Protein AF-A0AAW8VRT5-F1 (afdb_monomer)

Radius of gyration: 22.75 Å; Cα contacts (8 Å, |Δi|>4): 287; chains: 1; bounding box: 47×82×62 Å

Sequence (174 aa):
MFASVMAMLAFTACSNDDEPQEPSGEKMVENIDKIIADQAEAGNLYLKKDDATRLILVADSKEAAHELCEKFILNQWDGKQRTVKLPDNCGTISLTPGTDESVFYTISFNALKNFREPVMTVVIVPEEYLSGDNLAIDQYFPARWTEECPQCGHKWKTFASGPYKCSKCGCEFE

Mean predicted aligned error: 9.52 Å

Secondary structure (DSSP, 8-state):
--------------------PPPPHHHHHHHHHHHHHHHHHTT-EEEETTEEEEEEEE-SSHHHHHHHHHHHHTS---SS-EEEEPGGG--EEEEEE-SSTT-SEEEEEES-TT-SSSEEEEEEE-THHHHSTTS-GGGEEE----EE-TTT--EE--SS-S-EE-TTT--EE-

Nearest PDB structures (foldseek):
  2g59-assembly1_B  TM=3.001E-01  e=1.392E+00  Homo sapiens
  2rk9-assembly1_B  TM=3.058E-01  e=2.793E+00  Vibrio splendidus 12B01
  6b12-assembly2_B  TM=3.692E-01  e=4.637E+00  Pseudomonas protegens Pf-5
  2gjt-assembly3_B  TM=3.039E-01  e=2.310E+00  Homo sapiens
  2gjt-assembly3_A  TM=2.996E-01  e=2.168E+00  Homo sapiens

Foldseek 3Di:
DDDDDDDDPPPPPPPPPPPPDDDALVVLLVQLFVLQQVQLVVLQWKAFQVPNQEIEGADADLVRVLVSVCSSQVHHDPQDWDKDQGHPNQFIKTWHADPDQFFGIKIWTACGPQAPDRIHIYTYGHPCNCVDPNDPVVGMDRDFAWDAQPPPRDIDGTNGHDQDQDPPPRDGHD

Organism: NCBI:txid246787

Solvent-accessible surface area (backbone atoms only — not comparable to full-atom values): 10092 Å² total; per-residue (Å²): 140,80,89,82,86,79,80,83,81,75,80,76,75,79,78,76,81,75,65,84,74,78,74,52,18,65,59,45,49,53,49,39,27,48,52,54,31,53,35,22,72,73,64,34,21,28,30,34,77,93,36,89,43,42,34,42,32,52,28,96,39,63,65,58,45,47,54,49,54,21,62,56,68,75,43,90,71,91,69,59,73,45,75,47,75,40,43,91,78,30,24,34,41,35,42,35,56,43,93,52,97,64,34,51,34,36,39,35,40,37,48,36,61,42,40,84,57,58,53,35,34,42,38,30,22,44,66,64,42,65,75,38,93,83,37,63,64,92,40,53,42,77,36,83,54,71,46,60,39,90,88,76,67,52,67,51,64,42,71,58,51,41,80,41,66,37,91,86,78,63,53,70,48,113

Structure (mmCIF, N/CA/C/O backbone):
data_AF-A0AAW8VRT5-F1
#
_entry.id   AF-A0AAW8VRT5-F1
#
loop_
_atom_site.gro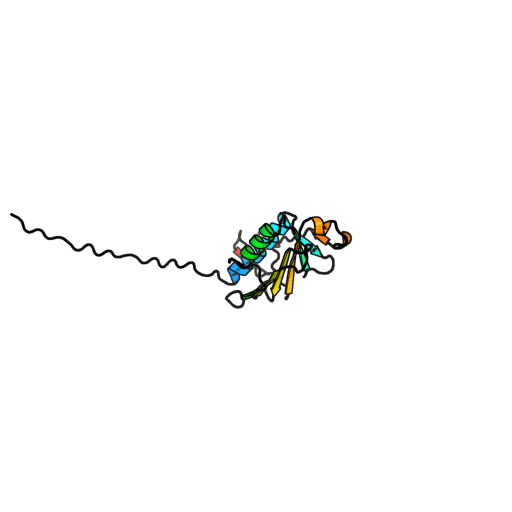up_PDB
_atom_site.id
_atom_site.type_symbol
_atom_site.label_atom_id
_atom_site.label_alt_id
_atom_site.label_comp_id
_atom_site.label_asym_id
_atom_site.label_entity_id
_atom_site.label_seq_id
_atom_site.pdbx_PDB_ins_code
_atom_site.Cartn_x
_atom_site.Cartn_y
_atom_site.Cartn_z
_atom_site.occupancy
_atom_site.B_iso_or_equiv
_atom_site.auth_seq_id
_atom_site.auth_comp_id
_atom_site.auth_asym_id
_atom_site.auth_atom_id
_atom_site.pdbx_PDB_model_num
ATOM 1 N N . MET A 1 1 ? -1.604 66.711 40.349 1.00 39.62 1 MET A N 1
ATOM 2 C CA . MET A 1 1 ? -1.235 66.266 38.988 1.00 39.62 1 MET A CA 1
ATOM 3 C C . MET A 1 1 ? 0.027 65.422 39.136 1.00 39.62 1 MET A C 1
ATOM 5 O O . MET A 1 1 ? 0.990 65.974 39.633 1.00 39.62 1 MET A O 1
ATOM 9 N N . PHE A 1 2 ? 0.130 64.121 38.881 1.00 42.97 2 PHE A N 1
ATOM 10 C CA . PHE A 1 2 ? -0.774 63.062 38.426 1.00 42.97 2 PHE A CA 1
ATOM 11 C C . PHE A 1 2 ? -0.263 61.748 39.051 1.00 42.97 2 PHE A C 1
ATOM 13 O O . PHE A 1 2 ? 0.943 61.515 39.065 1.00 42.97 2 PHE A O 1
ATOM 20 N N . ALA A 1 3 ? -1.163 60.906 39.561 1.00 41.47 3 ALA A N 1
ATOM 21 C CA . ALA A 1 3 ? -0.871 59.506 39.848 1.00 41.47 3 ALA A CA 1
ATOM 22 C C . ALA A 1 3 ? -1.117 58.713 38.558 1.00 41.47 3 ALA A C 1
ATOM 24 O O . ALA A 1 3 ? -2.235 58.73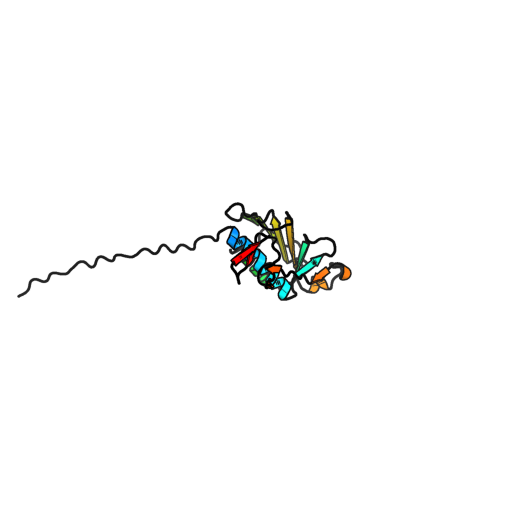8 38.048 1.00 41.47 3 ALA A O 1
ATOM 25 N N . SER A 1 4 ? -0.096 58.039 38.029 1.00 47.31 4 SER A N 1
ATOM 26 C CA . SER A 1 4 ? -0.261 57.109 36.907 1.00 47.31 4 SER A CA 1
ATOM 27 C C . SER A 1 4 ? -0.129 55.681 37.409 1.00 47.31 4 SER A C 1
ATOM 29 O O . SER A 1 4 ? 0.961 55.196 37.697 1.00 47.31 4 SER A O 1
ATO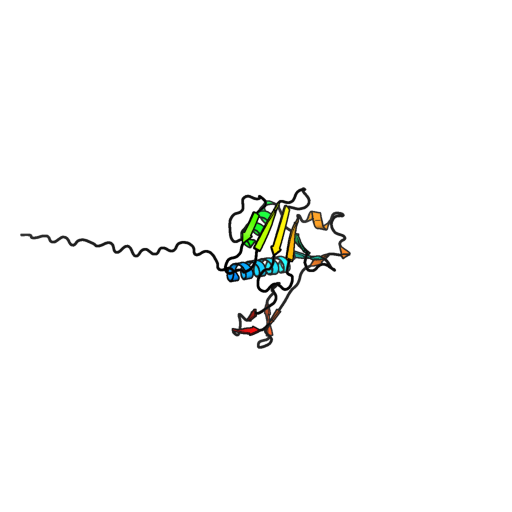M 31 N N . VAL A 1 5 ? -1.281 55.025 37.509 1.00 50.16 5 VAL A N 1
ATOM 32 C CA . VAL A 1 5 ? -1.421 53.573 37.573 1.00 50.16 5 VAL A CA 1
ATOM 33 C C . VAL A 1 5 ? -1.136 53.045 36.167 1.00 50.16 5 VAL A C 1
ATOM 35 O O . VAL A 1 5 ? -1.863 53.386 35.237 1.00 50.16 5 VAL A O 1
ATOM 38 N N . MET A 1 6 ? -0.098 52.228 35.990 1.00 52.78 6 MET A N 1
ATOM 39 C CA . MET A 1 6 ? 0.024 51.385 34.799 1.00 52.78 6 MET A CA 1
ATOM 40 C C . MET A 1 6 ? -0.255 49.939 35.186 1.00 52.78 6 MET A C 1
ATOM 42 O O . MET A 1 6 ? 0.453 49.333 35.987 1.00 52.78 6 MET A O 1
ATOM 46 N N . ALA A 1 7 ? -1.356 49.439 34.632 1.00 46.03 7 ALA A N 1
ATOM 47 C CA . ALA A 1 7 ? -1.824 48.074 34.741 1.00 46.03 7 ALA A CA 1
ATOM 48 C C . ALA A 1 7 ? -0.821 47.110 34.090 1.00 46.03 7 ALA A C 1
ATOM 50 O O . ALA A 1 7 ? -0.366 47.336 32.969 1.00 46.03 7 ALA A O 1
ATOM 51 N N . MET A 1 8 ? -0.501 46.021 34.788 1.00 44.62 8 MET A N 1
ATOM 52 C CA . MET A 1 8 ? 0.217 44.891 34.207 1.00 44.62 8 MET A CA 1
ATOM 53 C C . MET A 1 8 ? -0.721 44.186 33.223 1.00 44.62 8 MET A C 1
ATOM 55 O O . MET A 1 8 ? -1.747 43.637 33.625 1.00 44.62 8 MET A O 1
ATOM 59 N N . LEU A 1 9 ? -0.381 44.202 31.935 1.00 49.66 9 LEU A N 1
ATOM 60 C CA . LEU A 1 9 ? -0.991 43.306 30.958 1.00 49.66 9 LEU A CA 1
ATOM 61 C C . LEU A 1 9 ? -0.456 41.899 31.234 1.00 49.66 9 LEU A C 1
ATOM 63 O O . LEU A 1 9 ? 0.674 41.568 30.882 1.00 49.66 9 LEU A O 1
ATOM 67 N N . ALA A 1 10 ? -1.265 41.081 31.904 1.00 45.28 10 ALA A N 1
ATOM 68 C CA . ALA A 1 10 ? -1.064 39.645 31.922 1.00 45.28 10 ALA A CA 1
ATOM 69 C C . ALA A 1 10 ? -1.333 39.127 30.505 1.00 45.28 10 ALA A C 1
ATOM 71 O O . ALA A 1 10 ? -2.484 39.025 30.078 1.00 45.28 10 ALA A O 1
ATOM 72 N N . PHE A 1 11 ? -0.267 38.821 29.767 1.00 42.16 11 PHE A N 1
ATOM 73 C CA . PHE A 1 11 ? -0.361 37.953 28.603 1.00 42.16 11 PHE A CA 1
ATOM 74 C C . PHE A 1 11 ? -0.794 36.576 29.108 1.00 42.16 11 PHE A C 1
ATOM 76 O O . PHE A 1 11 ? 0.025 35.760 29.521 1.00 42.16 11 PHE A O 1
ATOM 83 N N . THR A 1 12 ? -2.099 36.322 29.113 1.00 47.62 12 THR A N 1
ATOM 84 C CA . THR A 1 12 ? -2.608 34.955 29.066 1.00 47.62 12 THR A CA 1
ATOM 85 C C . THR A 1 12 ? -2.342 34.464 27.651 1.00 47.62 12 THR A C 1
ATOM 87 O O . THR A 1 12 ? -3.159 34.597 26.746 1.00 47.62 12 THR A O 1
ATOM 90 N N . ALA A 1 13 ? -1.118 33.985 27.431 1.00 41.62 13 ALA A N 1
ATOM 91 C CA . ALA A 1 13 ? -0.823 33.160 26.279 1.00 41.62 13 ALA A CA 1
ATOM 92 C C . ALA A 1 13 ? -1.674 31.895 26.435 1.00 41.62 13 ALA A C 1
ATOM 94 O O . ALA A 1 13 ? -1.360 31.018 27.238 1.00 41.62 13 ALA A O 1
ATOM 95 N N . CYS A 1 14 ? -2.803 31.844 25.730 1.00 44.84 14 CYS A N 1
ATOM 96 C CA . CYS A 1 14 ? -3.510 30.599 25.488 1.00 44.84 14 CYS A CA 1
ATOM 97 C C . CYS A 1 14 ? -2.561 29.726 24.668 1.00 44.84 14 CYS A C 1
ATOM 99 O O . CYS A 1 14 ? -2.399 29.927 23.466 1.00 44.84 14 CYS A O 1
ATOM 101 N N . SER A 1 15 ? -1.863 28.832 25.363 1.00 36.78 15 SER A N 1
ATOM 102 C CA . SER A 1 15 ? -1.070 27.765 24.773 1.00 36.78 15 SER A CA 1
ATOM 103 C C . SER A 1 15 ? -2.025 26.831 24.042 1.00 36.78 15 SER A C 1
ATOM 105 O O . SER A 1 15 ? -2.581 25.917 24.644 1.00 36.78 15 SER A O 1
ATOM 107 N N . ASN A 1 16 ? -2.259 27.082 22.757 1.00 47.69 16 ASN A N 1
ATOM 108 C CA . ASN A 1 16 ? -2.639 26.002 21.865 1.00 47.69 16 ASN A CA 1
ATOM 109 C C . ASN A 1 16 ? -1.349 25.238 21.560 1.00 47.69 16 ASN A C 1
ATOM 111 O O . ASN A 1 16 ? -0.641 25.553 20.604 1.00 47.69 16 ASN A O 1
ATOM 115 N N . ASP A 1 17 ? -1.034 24.272 22.424 1.00 50.50 17 ASP A N 1
ATOM 116 C CA . ASP A 1 17 ? -0.216 23.112 22.062 1.00 50.50 17 ASP A CA 1
ATOM 117 C C . ASP A 1 17 ? -1.012 22.304 21.024 1.00 50.50 17 ASP A C 1
ATOM 119 O O . ASP A 1 17 ? -1.587 21.259 21.311 1.00 50.50 17 ASP A O 1
ATOM 123 N N . ASP A 1 18 ? -1.111 22.830 19.807 1.00 57.34 18 ASP A N 1
ATOM 124 C CA . ASP A 1 18 ? -1.483 22.040 18.638 1.00 57.34 18 ASP A CA 1
ATOM 125 C C . ASP A 1 18 ? -0.197 21.367 18.127 1.00 57.34 18 ASP A C 1
ATOM 127 O O . ASP A 1 18 ? 0.293 21.650 17.031 1.00 57.34 18 ASP A O 1
ATOM 131 N N . GLU A 1 19 ? 0.398 20.494 18.952 1.00 57.31 19 GLU A N 1
ATOM 132 C CA . GLU A 1 19 ? 1.301 19.472 18.420 1.00 57.31 19 GLU A CA 1
ATOM 133 C C . GLU A 1 19 ? 0.499 18.646 17.399 1.00 57.31 19 GLU A C 1
ATOM 135 O O . GLU A 1 19 ? -0.640 18.261 17.692 1.00 57.31 19 GLU A O 1
ATOM 140 N N . PRO A 1 20 ? 1.039 18.371 16.195 1.00 58.44 20 PRO A N 1
ATOM 141 C CA . PRO A 1 20 ? 0.358 17.524 15.229 1.00 58.44 20 PRO A CA 1
ATOM 142 C C . PRO A 1 20 ? 0.070 16.166 15.870 1.00 58.44 20 PRO A C 1
ATOM 144 O O . PRO A 1 20 ? 0.986 15.382 16.112 1.00 58.44 20 PRO A O 1
ATOM 147 N N . GLN A 1 21 ? -1.200 15.893 16.170 1.00 67.06 21 GLN A N 1
ATOM 148 C CA . GLN A 1 21 ? -1.593 14.592 16.693 1.00 67.06 21 GLN A CA 1
ATOM 149 C C . GLN A 1 21 ? -1.252 13.527 15.655 1.00 67.06 21 GLN A C 1
ATOM 151 O O . GLN A 1 21 ? -1.681 13.621 14.499 1.00 67.06 21 GLN A O 1
ATOM 156 N N . GLU A 1 22 ? -0.496 12.512 16.074 1.00 80.75 22 GLU A N 1
ATOM 157 C CA . GLU A 1 22 ? -0.267 11.339 15.239 1.00 80.75 22 GLU A CA 1
ATOM 158 C C . GLU A 1 22 ? -1.622 10.748 14.809 1.00 80.75 22 GLU A C 1
ATOM 160 O O . GLU A 1 22 ? -2.559 10.672 15.616 1.00 80.75 22 GLU A O 1
ATOM 165 N N . PRO A 1 23 ? -1.779 10.367 13.529 1.00 88.75 23 PRO A N 1
ATOM 166 C CA . PRO A 1 23 ? -3.026 9.791 13.052 1.00 88.75 23 PRO A CA 1
ATOM 167 C C . PRO A 1 23 ? -3.312 8.476 13.786 1.00 88.75 23 PRO A C 1
ATOM 169 O O . PRO A 1 23 ? -2.403 7.691 14.042 1.00 88.75 23 PRO A O 1
ATOM 172 N N . SER A 1 24 ? -4.585 8.205 14.086 1.00 93.12 24 SER A N 1
ATOM 173 C CA . SER A 1 24 ? -4.990 6.900 14.619 1.00 93.12 24 SER A CA 1
ATOM 174 C C . SER A 1 24 ? -4.713 5.780 13.613 1.00 93.12 24 SER A C 1
ATOM 176 O O . SER A 1 24 ? -4.646 6.016 12.401 1.00 93.12 24 SER A O 1
ATOM 178 N N . GLY A 1 25 ? -4.618 4.541 14.102 1.00 92.50 25 GLY A N 1
ATOM 179 C CA . GLY A 1 25 ? -4.415 3.376 13.240 1.00 92.50 25 GLY A CA 1
ATOM 180 C C . GLY A 1 25 ? -5.525 3.232 12.200 1.00 92.50 25 GLY A C 1
ATOM 181 O O . GLY A 1 25 ? -5.250 2.945 11.038 1.00 92.50 25 GLY A O 1
ATOM 182 N N . GLU A 1 26 ? -6.765 3.533 12.587 1.00 91.12 26 GLU A N 1
ATOM 183 C CA . GLU A 1 26 ? -7.927 3.512 11.692 1.00 91.12 26 GLU A CA 1
ATOM 184 C C . GLU A 1 26 ? -7.800 4.530 10.554 1.00 91.12 26 GLU A C 1
ATOM 186 O O . GLU A 1 26 ? -7.988 4.167 9.397 1.00 91.12 26 GLU A O 1
ATOM 191 N N . LYS A 1 27 ? -7.370 5.767 10.843 1.00 91.44 27 LYS A N 1
ATOM 192 C CA . LYS A 1 27 ? -7.129 6.782 9.802 1.00 91.44 27 LYS A CA 1
ATOM 193 C C . LYS A 1 27 ? -6.013 6.374 8.842 1.00 91.44 27 LYS A C 1
ATOM 195 O O . LYS A 1 27 ? -6.080 6.687 7.656 1.00 91.44 27 LYS A O 1
ATOM 200 N N . MET A 1 28 ? -4.982 5.686 9.336 1.00 94.62 28 MET A N 1
ATOM 201 C CA . MET A 1 28 ? -3.930 5.151 8.469 1.00 94.62 28 MET A CA 1
ATOM 202 C C . MET A 1 28 ? -4.469 4.046 7.553 1.00 94.62 28 MET A C 1
ATOM 204 O O . MET A 1 28 ? -4.165 4.061 6.364 1.00 94.62 28 MET A O 1
ATOM 208 N N . VAL A 1 29 ? -5.297 3.129 8.069 1.00 93.00 29 VAL A N 1
ATOM 209 C CA . VAL A 1 29 ? -5.952 2.086 7.258 1.00 93.00 29 VAL A CA 1
ATOM 210 C C . VAL A 1 29 ? -6.869 2.701 6.196 1.00 93.00 29 VAL A C 1
ATOM 212 O O . VAL A 1 29 ? -6.772 2.328 5.029 1.00 93.00 29 VAL A O 1
ATOM 215 N N . GLU A 1 30 ? -7.698 3.681 6.561 1.00 90.81 30 GLU A N 1
ATOM 216 C CA . GLU A 1 30 ? -8.555 4.417 5.617 1.00 90.81 30 GLU A CA 1
ATOM 217 C C . GLU A 1 30 ? -7.737 5.125 4.527 1.00 90.81 30 GLU A C 1
ATOM 219 O O . GLU A 1 30 ? -8.116 5.132 3.357 1.00 90.81 30 GLU A O 1
ATOM 224 N N . ASN A 1 31 ? -6.589 5.703 4.889 1.00 93.56 31 ASN A N 1
ATOM 225 C CA . ASN A 1 31 ? -5.688 6.330 3.928 1.00 93.56 31 ASN A CA 1
ATOM 226 C C . ASN A 1 31 ? -5.082 5.309 2.950 1.00 93.56 31 ASN A C 1
ATOM 228 O O . ASN A 1 31 ? -5.028 5.583 1.753 1.00 93.56 31 ASN A O 1
ATOM 232 N N . ILE A 1 32 ? -4.662 4.133 3.430 1.00 94.38 32 ILE A N 1
ATOM 233 C CA . ILE A 1 32 ? -4.165 3.046 2.568 1.00 94.38 32 ILE A CA 1
ATOM 234 C C . ILE A 1 32 ? -5.253 2.620 1.581 1.00 94.38 32 ILE A C 1
ATOM 236 O O . ILE A 1 32 ? -4.991 2.556 0.380 1.00 94.38 32 ILE A O 1
ATOM 240 N N . ASP A 1 33 ? -6.466 2.372 2.081 1.00 91.75 33 ASP A N 1
ATOM 241 C CA . ASP A 1 33 ? -7.617 1.990 1.264 1.00 91.75 33 ASP A CA 1
ATOM 242 C C . ASP A 1 33 ? -7.896 3.015 0.160 1.00 91.75 33 ASP A C 1
ATOM 244 O O . ASP A 1 33 ? -7.974 2.674 -1.023 1.00 91.75 33 ASP A O 1
ATOM 248 N N . LYS A 1 34 ? -7.941 4.295 0.541 1.00 91.56 34 LYS A N 1
ATOM 249 C CA . LYS A 1 34 ? -8.150 5.402 -0.386 1.00 91.56 34 LYS A CA 1
ATOM 250 C C . LYS A 1 34 ? -7.066 5.468 -1.458 1.00 91.56 34 LYS A C 1
ATOM 252 O O . LYS A 1 34 ? -7.395 5.582 -2.632 1.00 91.56 34 LYS A O 1
ATOM 257 N N . ILE A 1 35 ? -5.787 5.375 -1.086 1.00 94.81 35 ILE A N 1
ATOM 258 C CA . ILE A 1 35 ? -4.689 5.425 -2.061 1.00 94.81 35 ILE A CA 1
ATOM 259 C C . ILE A 1 35 ? -4.803 4.261 -3.052 1.00 94.81 35 ILE A C 1
ATOM 261 O O . ILE A 1 35 ? -4.662 4.475 -4.254 1.00 94.81 35 ILE A O 1
ATOM 265 N N . ILE A 1 36 ? -5.084 3.040 -2.584 1.00 92.94 36 ILE A N 1
ATOM 266 C CA . ILE A 1 36 ? -5.248 1.874 -3.467 1.00 92.94 36 ILE A CA 1
ATOM 267 C C . ILE A 1 36 ? -6.430 2.084 -4.424 1.00 92.94 36 ILE A C 1
ATOM 269 O O . ILE A 1 36 ? -6.289 1.863 -5.629 1.00 92.94 36 ILE A O 1
ATOM 273 N N . ALA A 1 37 ? -7.574 2.548 -3.914 1.00 90.62 37 ALA A N 1
ATOM 274 C CA . ALA A 1 37 ? -8.760 2.827 -4.719 1.00 90.62 37 ALA A CA 1
ATOM 275 C C . ALA A 1 37 ? -8.519 3.941 -5.759 1.00 90.62 37 ALA A C 1
ATOM 277 O O . ALA A 1 37 ? -8.906 3.783 -6.920 1.00 90.62 37 ALA A O 1
ATOM 278 N N . ASP A 1 38 ? -7.833 5.020 -5.374 1.00 92.19 38 ASP A N 1
ATOM 279 C CA . ASP A 1 38 ? -7.487 6.142 -6.254 1.00 92.19 38 ASP A CA 1
ATOM 280 C C . ASP A 1 38 ? -6.536 5.687 -7.381 1.00 92.19 38 ASP A C 1
ATOM 282 O O . ASP A 1 38 ? -6.723 6.053 -8.542 1.00 92.19 38 ASP A O 1
ATOM 286 N N . GLN A 1 39 ? -5.548 4.834 -7.082 1.00 94.31 39 GLN A N 1
ATOM 287 C CA . GLN A 1 39 ? -4.623 4.292 -8.093 1.00 94.31 39 GLN A CA 1
ATOM 288 C C . GLN A 1 39 ? -5.300 3.292 -9.038 1.00 94.31 39 GLN A C 1
ATOM 290 O O . GLN A 1 39 ? -4.997 3.254 -10.232 1.00 94.31 39 GLN A O 1
ATOM 295 N N . ALA A 1 40 ? -6.250 2.507 -8.528 1.00 90.81 40 ALA A N 1
ATOM 296 C CA . ALA A 1 40 ? -7.099 1.651 -9.349 1.00 90.81 40 ALA A CA 1
ATOM 297 C C . ALA A 1 40 ? -7.973 2.473 -10.312 1.00 90.81 40 ALA A C 1
ATOM 299 O O . ALA A 1 40 ? -8.095 2.137 -11.490 1.00 90.81 40 ALA A O 1
ATOM 300 N N . GLU A 1 41 ? -8.542 3.587 -9.844 1.00 89.50 41 GLU A N 1
ATOM 301 C CA . GLU A 1 41 ? -9.310 4.516 -10.678 1.00 89.50 41 GLU A CA 1
ATOM 302 C C . GLU A 1 41 ? -8.464 5.213 -11.741 1.00 89.50 41 GLU A C 1
ATOM 304 O O . GLU A 1 41 ? -8.911 5.331 -12.883 1.00 89.50 41 GLU A O 1
ATOM 309 N N . ALA A 1 42 ? -7.246 5.619 -11.388 1.00 91.62 42 ALA A N 1
ATOM 310 C CA . ALA A 1 42 ? -6.298 6.210 -12.324 1.00 91.62 42 ALA A CA 1
ATOM 311 C C . ALA A 1 42 ? -5.832 5.228 -13.417 1.00 91.62 42 ALA A C 1
ATOM 313 O O . ALA A 1 42 ? -5.243 5.657 -14.404 1.00 91.62 42 ALA A O 1
ATOM 314 N N . GLY A 1 43 ? -6.113 3.926 -13.274 1.00 90.44 43 GLY A N 1
ATOM 315 C CA . GLY A 1 43 ? -5.660 2.891 -14.206 1.00 90.44 43 GLY A CA 1
ATOM 316 C C . GLY A 1 43 ? -4.214 2.447 -13.976 1.00 90.44 43 GLY A C 1
ATOM 317 O O . GLY A 1 43 ? -3.646 1.757 -14.819 1.00 90.44 43 GLY A O 1
ATOM 318 N N . ASN A 1 44 ? -3.634 2.805 -12.829 1.00 93.88 44 ASN A N 1
ATOM 319 C CA . ASN A 1 44 ? -2.243 2.511 -12.487 1.00 93.88 44 ASN A CA 1
ATOM 320 C C . ASN A 1 44 ? -2.083 1.193 -11.724 1.00 93.88 44 ASN A C 1
ATOM 322 O O . ASN A 1 44 ? -0.963 0.725 -11.543 1.00 93.88 44 ASN A O 1
ATOM 326 N N . LEU A 1 45 ? -3.179 0.602 -11.243 1.00 92.94 45 LEU A N 1
ATOM 327 C CA . LEU A 1 45 ? -3.144 -0.594 -10.408 1.00 92.94 45 LEU A CA 1
ATOM 328 C C . LEU A 1 45 ? -3.658 -1.828 -11.152 1.00 92.94 45 LEU A C 1
ATOM 330 O O . LEU A 1 45 ? -4.745 -1.819 -11.735 1.00 92.94 45 LEU A O 1
ATOM 334 N N . TYR A 1 46 ? -2.902 -2.916 -11.054 1.00 89.62 46 TYR A N 1
ATOM 335 C CA . TYR A 1 46 ? -3.170 -4.181 -11.721 1.00 89.62 46 TYR A CA 1
ATOM 336 C C . TYR A 1 46 ? -3.157 -5.338 -10.720 1.00 89.62 46 TYR A C 1
ATOM 338 O O . TYR A 1 46 ? -2.313 -5.407 -9.825 1.00 89.62 46 TYR A O 1
ATOM 346 N N . LEU A 1 47 ? -4.090 -6.267 -10.901 1.00 86.06 47 LEU A N 1
ATOM 347 C CA . LEU A 1 47 ? -4.221 -7.507 -10.146 1.00 86.06 47 LEU A CA 1
ATOM 348 C C . LEU A 1 47 ? -3.637 -8.669 -10.924 1.00 86.06 47 LEU A C 1
ATOM 350 O O . LEU 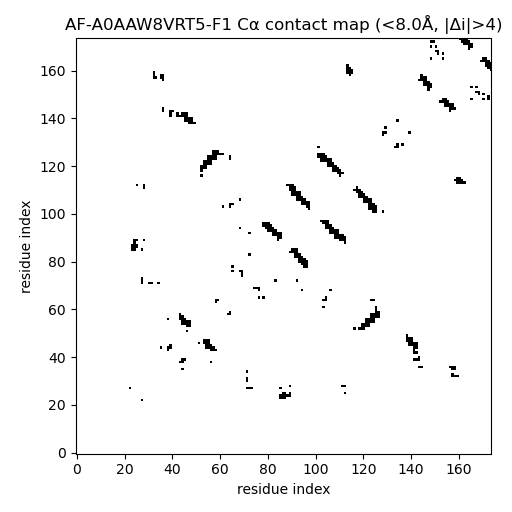A 1 47 ? -3.915 -8.802 -12.116 1.00 86.06 47 LEU A O 1
ATOM 354 N N . LYS A 1 48 ? -2.933 -9.564 -10.233 1.00 81.75 48 LYS A N 1
ATOM 355 C CA . LYS A 1 48 ? -2.585 -10.861 -10.801 1.00 81.75 48 LYS A CA 1
ATOM 356 C C . LYS A 1 48 ? -3.802 -11.797 -10.760 1.00 81.75 48 LYS A C 1
ATOM 358 O O . LYS A 1 48 ? -4.427 -11.968 -9.719 1.00 81.75 48 LYS A O 1
ATOM 363 N N . LYS A 1 49 ? -4.112 -12.433 -11.893 1.00 73.75 49 LYS A N 1
ATOM 364 C CA . LYS A 1 49 ? -5.302 -13.266 -12.155 1.00 73.75 49 LYS A CA 1
ATOM 365 C C . LYS A 1 49 ? -5.624 -14.273 -11.052 1.00 73.75 49 LYS A C 1
ATOM 367 O O . LYS A 1 49 ? -6.781 -14.414 -10.677 1.00 73.75 49 LYS A O 1
ATOM 372 N N . ASP A 1 50 ? -4.590 -14.941 -10.549 1.00 79.06 50 ASP A N 1
ATOM 373 C CA . ASP A 1 50 ? -4.699 -16.039 -9.583 1.00 79.06 50 ASP 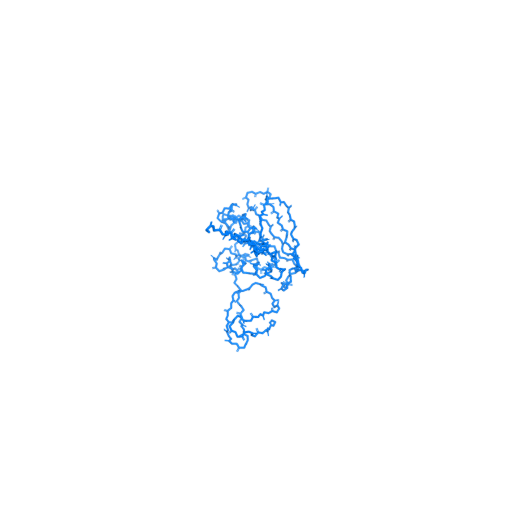A CA 1
ATOM 374 C C . ASP A 1 50 ? -4.055 -15.692 -8.230 1.00 79.06 50 ASP A C 1
ATOM 376 O O . ASP A 1 50 ? -3.792 -16.570 -7.412 1.00 79.06 50 ASP A O 1
ATOM 380 N N . ASP A 1 51 ? -3.757 -14.411 -8.001 1.00 81.31 51 ASP A N 1
ATOM 381 C CA . ASP A 1 51 ? -3.109 -13.930 -6.785 1.00 81.31 51 ASP A CA 1
ATOM 382 C C . ASP A 1 51 ? -3.598 -12.515 -6.466 1.00 81.31 51 ASP A C 1
ATOM 384 O O . ASP A 1 51 ? -2.976 -11.508 -6.810 1.00 81.31 51 ASP A O 1
ATOM 388 N N . ALA A 1 52 ? -4.738 -12.455 -5.778 1.00 75.12 52 ALA A N 1
ATOM 389 C CA . ALA A 1 52 ? -5.300 -11.203 -5.287 1.00 75.12 52 ALA A CA 1
ATOM 390 C C . ALA A 1 52 ? -4.431 -10.553 -4.199 1.00 75.12 52 ALA A C 1
ATOM 392 O O . ALA A 1 52 ? -4.679 -9.399 -3.865 1.00 75.12 52 ALA A O 1
ATOM 393 N N . THR A 1 53 ? -3.415 -11.255 -3.674 1.00 86.31 53 THR A N 1
ATOM 394 C CA . THR A 1 53 ? -2.509 -10.717 -2.652 1.00 86.31 53 THR A CA 1
ATOM 395 C C . THR A 1 53 ? -1.389 -9.869 -3.230 1.00 86.31 53 THR A C 1
ATOM 397 O O . THR A 1 53 ? -0.752 -9.115 -2.497 1.00 86.31 53 THR A O 1
ATOM 400 N N . ARG A 1 54 ? -1.164 -9.935 -4.547 1.00 88.75 54 ARG A N 1
ATOM 401 C CA . ARG A 1 54 ? -0.094 -9.204 -5.221 1.00 88.75 54 ARG A CA 1
ATOM 402 C C . ARG A 1 54 ? -0.640 -8.212 -6.240 1.00 88.75 54 ARG A C 1
ATOM 404 O O . ARG A 1 54 ? -1.158 -8.575 -7.295 1.00 88.75 54 ARG A O 1
ATOM 411 N N . LEU A 1 55 ? -0.434 -6.942 -5.928 1.00 90.94 55 LEU A N 1
ATOM 412 C CA . LEU A 1 55 ? -0.781 -5.796 -6.750 1.00 90.94 55 LEU A CA 1
ATOM 413 C C . LEU A 1 55 ? 0.465 -5.274 -7.465 1.00 90.94 55 LEU A C 1
ATOM 415 O O . LEU A 1 55 ? 1.541 -5.188 -6.868 1.00 90.94 55 LEU A O 1
ATOM 419 N N . ILE A 1 56 ? 0.312 -4.894 -8.728 1.00 92.38 56 ILE A N 1
ATOM 420 C CA . ILE A 1 56 ? 1.315 -4.127 -9.470 1.00 92.38 56 ILE A CA 1
ATOM 421 C C . ILE A 1 56 ? 0.801 -2.701 -9.590 1.00 92.38 56 ILE A C 1
ATOM 423 O O . ILE A 1 56 ? -0.306 -2.487 -10.080 1.00 92.38 56 ILE A O 1
ATOM 427 N N . LEU A 1 57 ? 1.591 -1.741 -9.124 1.00 94.62 57 LEU A N 1
ATOM 428 C CA . LEU A 1 57 ? 1.299 -0.319 -9.226 1.00 94.62 57 LEU A CA 1
ATOM 429 C C . LEU A 1 57 ? 2.317 0.308 -10.173 1.00 94.62 57 LEU A C 1
ATOM 431 O O . LEU A 1 57 ? 3.518 0.253 -9.920 1.00 94.62 57 LEU A O 1
ATOM 435 N N . VAL A 1 58 ? 1.838 0.906 -11.253 1.00 94.25 58 VAL A N 1
ATOM 436 C CA . VAL A 1 58 ? 2.677 1.635 -12.202 1.00 94.25 58 VAL A CA 1
ATOM 437 C C . VAL A 1 58 ? 2.888 3.059 -11.703 1.00 94.25 58 VAL A C 1
ATOM 439 O O . VAL A 1 58 ? 1.931 3.735 -11.325 1.00 94.25 58 VAL A O 1
ATOM 442 N N . ALA A 1 59 ? 4.141 3.502 -11.687 1.00 95.38 59 ALA A N 1
ATOM 443 C CA . ALA A 1 59 ? 4.523 4.868 -11.361 1.00 95.38 59 ALA A CA 1
ATOM 444 C C . ALA A 1 59 ? 5.449 5.435 -12.441 1.00 95.38 59 ALA A C 1
ATOM 446 O O . ALA A 1 59 ? 6.338 4.739 -12.928 1.00 95.38 59 ALA A O 1
ATOM 447 N N . ASP A 1 60 ? 5.280 6.720 -12.748 1.00 93.81 60 ASP A N 1
ATOM 448 C CA . ASP A 1 60 ? 6.017 7.407 -13.818 1.00 93.81 60 ASP A CA 1
ATOM 449 C C . ASP A 1 60 ? 7.528 7.495 -13.551 1.00 93.81 60 ASP A C 1
ATOM 451 O O . ASP A 1 60 ? 8.333 7.615 -14.472 1.00 93.81 60 ASP A O 1
ATOM 455 N N . SER A 1 61 ? 7.932 7.475 -12.278 1.00 95.00 61 SER A N 1
ATOM 456 C CA . SER A 1 61 ? 9.336 7.521 -11.883 1.00 95.00 61 SER A CA 1
ATOM 457 C C . SER A 1 61 ? 9.564 6.943 -10.489 1.00 95.00 61 SER A C 1
ATOM 459 O O . SER A 1 61 ? 8.628 6.732 -9.707 1.00 95.00 61 SER A O 1
ATOM 461 N N . LYS A 1 62 ? 10.839 6.733 -10.143 1.00 94.44 62 LYS A N 1
ATOM 462 C CA . LYS A 1 62 ? 11.241 6.307 -8.801 1.00 94.44 62 LYS A CA 1
ATOM 463 C C . LYS A 1 62 ? 10.889 7.356 -7.745 1.00 94.44 62 LYS A C 1
ATOM 465 O O . LYS A 1 62 ? 10.518 6.996 -6.635 1.00 94.44 62 LYS A O 1
ATOM 470 N N . GLU A 1 63 ? 10.965 8.638 -8.080 1.00 96.19 63 GLU A N 1
ATOM 471 C CA . GLU A 1 63 ? 10.589 9.746 -7.199 1.00 96.19 63 GLU A CA 1
ATOM 472 C C . GLU A 1 63 ? 9.081 9.734 -6.920 1.00 96.19 63 GLU A C 1
ATOM 474 O O . GLU A 1 63 ? 8.679 9.758 -5.760 1.00 96.19 63 GLU A O 1
ATOM 479 N N . ALA A 1 64 ? 8.244 9.580 -7.953 1.00 96.56 64 ALA A N 1
ATOM 480 C CA . ALA A 1 64 ? 6.794 9.452 -7.777 1.00 96.56 64 ALA A CA 1
ATOM 481 C C . ALA A 1 64 ? 6.427 8.210 -6.942 1.00 96.56 64 ALA A C 1
ATOM 483 O O . ALA A 1 64 ? 5.564 8.261 -6.061 1.00 96.56 64 ALA A O 1
ATOM 484 N N . ALA A 1 65 ? 7.125 7.096 -7.173 1.00 96.88 65 ALA A N 1
ATOM 485 C CA . ALA A 1 65 ? 6.978 5.879 -6.385 1.00 96.88 65 ALA A CA 1
ATOM 486 C C . ALA A 1 65 ? 7.388 6.081 -4.913 1.00 96.88 65 ALA A C 1
ATOM 488 O O . ALA A 1 65 ? 6.758 5.531 -4.010 1.00 96.88 65 ALA A O 1
ATOM 489 N N . HIS A 1 66 ? 8.416 6.894 -4.658 1.00 97.50 66 HIS A N 1
ATOM 490 C CA . HIS A 1 66 ? 8.860 7.236 -3.312 1.00 97.50 66 HIS A CA 1
ATOM 491 C C . HIS A 1 66 ? 7.817 8.083 -2.575 1.00 97.50 66 HIS A C 1
ATOM 493 O O . HIS A 1 66 ? 7.444 7.750 -1.452 1.00 97.50 66 HIS A O 1
ATOM 499 N N . GLU A 1 67 ? 7.275 9.113 -3.228 1.00 97.62 67 GLU A N 1
ATOM 500 C CA . GLU A 1 67 ? 6.192 9.931 -2.670 1.00 97.62 67 GLU A CA 1
ATOM 501 C C . GLU A 1 67 ? 4.942 9.098 -2.354 1.00 97.62 67 GLU A C 1
ATOM 503 O O . GLU A 1 67 ? 4.251 9.353 -1.367 1.00 97.62 67 GLU A O 1
ATOM 508 N N . LEU A 1 68 ? 4.632 8.087 -3.173 1.00 97.31 68 LEU A N 1
ATOM 509 C CA . LEU A 1 68 ? 3.555 7.139 -2.880 1.00 97.31 68 LEU A CA 1
ATOM 510 C C . LEU A 1 68 ? 3.843 6.327 -1.611 1.00 97.31 68 LEU A C 1
ATOM 512 O O . LEU A 1 68 ? 2.955 6.204 -0.767 1.00 97.31 68 LEU 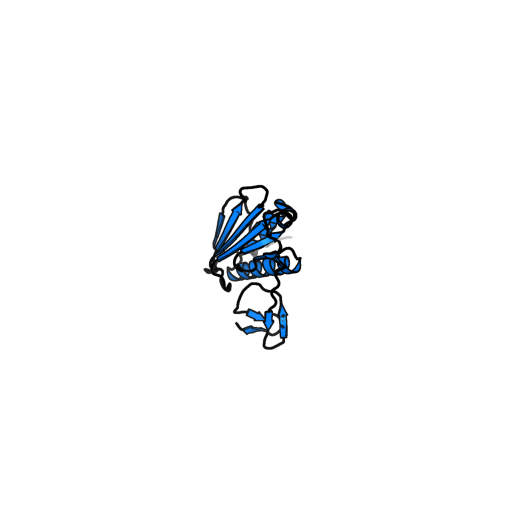A O 1
ATOM 516 N N . CYS A 1 69 ? 5.069 5.820 -1.431 1.00 97.81 69 CYS A N 1
ATOM 517 C CA . CYS A 1 69 ? 5.476 5.138 -0.195 1.00 97.81 69 CYS A CA 1
ATOM 518 C C . CYS A 1 69 ? 5.290 6.036 1.040 1.00 97.81 69 CYS A C 1
ATOM 520 O O . CYS A 1 69 ? 4.741 5.580 2.044 1.00 97.81 69 CYS A O 1
ATOM 522 N N . GLU A 1 70 ? 5.690 7.309 0.960 1.00 97.75 70 GLU A N 1
ATOM 523 C CA . GLU A 1 70 ? 5.507 8.286 2.043 1.00 97.75 70 GLU A CA 1
ATOM 524 C C . GLU A 1 70 ? 4.024 8.562 2.332 1.00 97.75 70 GLU A C 1
ATOM 526 O O . GLU A 1 70 ? 3.610 8.594 3.494 1.00 97.75 70 GLU A O 1
ATOM 531 N N . LYS A 1 71 ? 3.193 8.674 1.285 1.00 97.19 71 LYS A N 1
ATOM 532 C CA . LYS A 1 71 ? 1.731 8.809 1.414 1.00 97.19 71 LYS A CA 1
ATOM 533 C C . LYS A 1 71 ? 1.102 7.602 2.107 1.00 97.19 71 LYS A C 1
ATOM 535 O O . LYS A 1 71 ? 0.221 7.798 2.939 1.00 97.19 71 LYS A O 1
ATOM 540 N N . PHE A 1 72 ? 1.554 6.377 1.827 1.00 96.06 72 PHE A N 1
ATOM 541 C CA . PHE A 1 72 ? 1.049 5.175 2.504 1.00 96.06 72 PHE A CA 1
ATOM 542 C C . PHE A 1 72 ? 1.338 5.174 4.009 1.00 96.06 72 PHE A C 1
ATOM 544 O O . PHE A 1 72 ? 0.487 4.752 4.789 1.00 96.06 72 PHE A O 1
ATOM 551 N N . ILE A 1 73 ? 2.516 5.651 4.426 1.00 95.62 73 ILE A N 1
ATOM 552 C CA . ILE A 1 73 ? 2.910 5.675 5.845 1.00 95.62 73 ILE A CA 1
ATOM 553 C C . ILE A 1 73 ? 2.590 6.997 6.557 1.00 95.62 73 ILE A C 1
ATOM 555 O O . ILE A 1 73 ? 2.871 7.109 7.749 1.00 95.62 73 ILE A O 1
ATOM 559 N N . LEU A 1 74 ? 2.032 7.985 5.844 1.00 95.25 74 LEU A N 1
ATOM 560 C CA . LEU A 1 74 ? 1.785 9.354 6.321 1.00 95.25 74 LEU A CA 1
ATOM 561 C C . LEU A 1 74 ? 3.017 9.996 6.981 1.00 95.25 74 LEU A C 1
ATOM 563 O O . LEU A 1 74 ? 2.911 10.704 7.982 1.00 95.25 74 LEU A O 1
ATOM 567 N N . ASN A 1 75 ? 4.206 9.711 6.449 1.00 94.38 75 ASN A N 1
ATOM 568 C CA . ASN A 1 75 ? 5.474 10.151 7.020 1.00 94.38 75 ASN A CA 1
ATOM 569 C C . ASN A 1 75 ? 6.579 10.132 5.958 1.00 94.38 75 ASN A C 1
ATOM 571 O O . ASN A 1 75 ? 6.480 9.415 4.964 1.00 94.38 75 ASN A O 1
ATOM 575 N N . GLN A 1 76 ? 7.653 10.873 6.208 1.00 95.69 76 GLN A N 1
ATOM 576 C CA . GLN A 1 76 ? 8.843 10.840 5.373 1.00 95.69 76 GLN A CA 1
ATOM 577 C C . GLN A 1 76 ? 9.580 9.504 5.479 1.00 95.69 76 GLN A C 1
ATOM 579 O O . GLN A 1 76 ? 9.577 8.824 6.521 1.00 95.69 76 GLN A O 1
ATOM 584 N N . TRP A 1 77 ? 10.260 9.145 4.395 1.00 96.69 77 TRP A N 1
ATOM 585 C CA . TRP A 1 77 ? 11.013 7.909 4.292 1.00 96.69 77 TRP A CA 1
ATOM 586 C C . TRP A 1 77 ? 12.416 8.142 3.727 1.00 96.69 77 TRP A C 1
ATOM 588 O O . TRP A 1 77 ? 12.621 8.891 2.788 1.00 96.69 77 TRP A O 1
ATOM 598 N N . ASP A 1 78 ? 13.425 7.473 4.287 1.00 96.25 78 ASP A N 1
ATOM 599 C CA . ASP A 1 78 ? 14.822 7.613 3.850 1.00 96.25 78 ASP A CA 1
ATOM 600 C C . ASP A 1 78 ? 15.192 6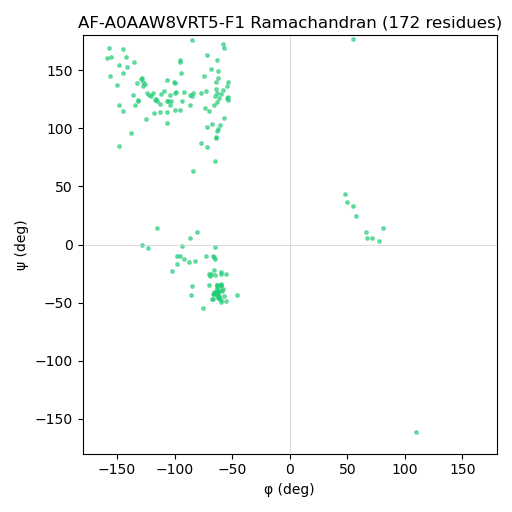.677 2.683 1.00 96.25 78 ASP A C 1
ATOM 602 O O . ASP A 1 78 ? 16.359 6.574 2.302 1.00 96.25 78 ASP A O 1
ATOM 606 N N . GLY A 1 79 ? 14.209 5.950 2.142 1.00 94.69 79 GLY A N 1
ATOM 607 C CA . GLY A 1 79 ? 14.385 4.998 1.046 1.00 94.69 79 GLY A CA 1
ATOM 608 C C . GLY A 1 79 ? 15.000 3.659 1.457 1.00 94.69 79 GLY A C 1
ATOM 609 O O . GLY A 1 79 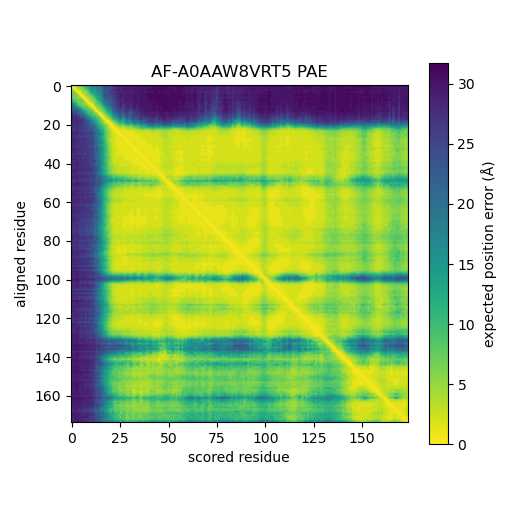? 15.236 2.816 0.590 1.00 94.69 79 GLY A O 1
ATOM 610 N N . LYS A 1 80 ? 15.269 3.427 2.749 1.00 95.88 80 LYS A N 1
ATOM 611 C CA . LYS A 1 80 ? 15.822 2.158 3.247 1.00 95.88 80 LYS A CA 1
ATOM 612 C C . LYS A 1 80 ? 14.731 1.223 3.732 1.00 95.88 80 LYS A C 1
ATOM 614 O O . LYS A 1 80 ? 13.648 1.651 4.114 1.00 95.88 80 LYS A O 1
ATOM 619 N N . GLN A 1 81 ? 15.036 -0.069 3.787 1.00 97.12 81 GLN A N 1
ATOM 620 C CA . GLN A 1 81 ? 14.093 -1.045 4.318 1.00 97.12 81 GLN A CA 1
ATOM 621 C C . GLN A 1 81 ? 13.613 -0.644 5.724 1.00 97.12 81 GLN A C 1
ATOM 623 O O . GLN A 1 81 ? 14.418 -0.447 6.636 1.00 97.12 81 GLN A O 1
ATOM 628 N N . ARG A 1 82 ? 12.294 -0.533 5.898 1.00 96.38 82 ARG A N 1
ATOM 629 C CA . ARG A 1 82 ? 11.657 -0.082 7.141 1.00 96.38 82 ARG A CA 1
ATOM 630 C C . ARG A 1 82 ? 10.349 -0.828 7.354 1.00 96.38 82 ARG A C 1
ATOM 632 O O . ARG A 1 82 ? 9.656 -1.164 6.405 1.00 96.38 82 ARG A O 1
ATOM 639 N N . THR A 1 83 ? 9.988 -1.063 8.610 1.00 97.81 83 THR A N 1
ATOM 640 C CA . THR A 1 83 ? 8.630 -1.483 8.980 1.00 97.81 83 THR A CA 1
ATOM 641 C C . THR A 1 83 ? 8.010 -0.436 9.893 1.00 97.81 83 THR A C 1
ATOM 643 O O . THR A 1 83 ? 8.631 -0.009 10.866 1.00 97.81 83 THR A O 1
ATOM 646 N N . VAL A 1 84 ? 6.796 -0.016 9.563 1.00 96.88 84 VAL A N 1
ATOM 647 C CA . VAL A 1 84 ? 5.972 0.928 10.315 1.00 96.88 84 VAL A CA 1
ATOM 648 C C . VAL A 1 84 ? 4.851 0.136 10.974 1.00 96.88 84 VAL A C 1
ATOM 650 O O . VAL A 1 84 ? 4.113 -0.581 10.301 1.00 96.88 84 VAL A O 1
ATOM 653 N N . LYS A 1 85 ? 4.737 0.238 12.298 1.00 97.19 85 LYS A N 1
ATOM 654 C CA . LYS A 1 85 ? 3.591 -0.308 13.031 1.00 97.19 85 LYS A CA 1
ATOM 655 C C . LYS A 1 85 ? 2.492 0.742 13.041 1.00 97.19 85 LYS A C 1
ATOM 657 O O . LYS A 1 85 ? 2.771 1.878 13.414 1.00 97.19 85 LYS A O 1
ATOM 662 N N . LEU A 1 86 ? 1.283 0.365 12.641 1.00 95.75 86 LEU A N 1
ATOM 663 C CA . LEU A 1 86 ? 0.138 1.255 12.778 1.00 95.75 86 LEU A CA 1
ATOM 664 C C . LEU A 1 86 ? -0.272 1.309 14.259 1.00 95.75 86 LEU A C 1
ATOM 666 O O . LEU A 1 86 ? -0.182 0.282 14.949 1.00 95.75 86 LEU A O 1
ATOM 670 N N . PRO A 1 87 ? -0.737 2.468 14.753 1.00 95.06 87 PRO A N 1
ATOM 671 C CA . PRO A 1 87 ? -1.338 2.568 16.078 1.00 95.06 87 PRO A CA 1
ATOM 672 C C . PRO A 1 87 ? -2.540 1.627 16.247 1.00 95.06 87 PRO A C 1
ATOM 674 O O . PRO A 1 87 ? -3.036 1.023 15.292 1.00 95.06 87 PRO A O 1
ATOM 677 N N . ASP A 1 88 ? -3.006 1.479 17.487 1.00 93.62 88 ASP A N 1
ATOM 678 C CA . ASP A 1 88 ? -4.244 0.755 17.818 1.00 93.62 88 ASP A CA 1
ATOM 679 C C . ASP A 1 88 ? -4.273 -0.714 17.352 1.00 93.62 88 ASP A C 1
ATOM 681 O O . ASP A 1 88 ? -5.336 -1.294 17.140 1.00 93.62 88 ASP A O 1
ATOM 685 N N . ASN A 1 89 ? -3.093 -1.327 17.186 1.00 93.25 89 ASN A N 1
ATOM 686 C CA . ASN A 1 89 ? -2.917 -2.675 16.638 1.00 93.25 89 ASN A CA 1
ATOM 687 C C . ASN A 1 89 ? -3.564 -2.867 15.252 1.00 93.25 89 ASN A C 1
ATOM 689 O O . ASN A 1 89 ? -4.016 -3.962 14.926 1.00 93.25 89 ASN A O 1
ATOM 693 N N . CYS A 1 90 ? -3.582 -1.823 14.415 1.00 94.88 90 CYS A N 1
ATOM 694 C CA . CYS A 1 90 ? -4.197 -1.871 13.083 1.00 94.88 90 CYS A CA 1
ATOM 695 C C . CYS A 1 90 ? -3.326 -2.524 11.993 1.00 94.88 90 CYS A C 1
ATOM 697 O O . CYS A 1 90 ? -3.671 -2.443 10.817 1.00 94.88 90 CYS A O 1
ATOM 699 N N . GLY A 1 91 ? -2.218 -3.169 12.365 1.00 96.50 91 GLY A N 1
ATOM 700 C CA . GLY A 1 91 ? -1.328 -3.897 11.458 1.00 96.50 91 GLY A CA 1
ATOM 701 C C . GLY A 1 91 ? 0.019 -3.209 11.245 1.00 96.50 91 GLY A C 1
ATOM 702 O O . GLY A 1 91 ? 0.464 -2.388 12.051 1.00 96.50 91 GLY A O 1
ATOM 703 N N . THR A 1 92 ? 0.714 -3.580 10.170 1.00 97.56 92 THR A N 1
ATOM 704 C CA . THR A 1 92 ? 2.030 -3.016 9.833 1.00 97.56 92 THR A CA 1
ATOM 705 C C . THR A 1 92 ? 2.205 -2.807 8.332 1.00 97.56 92 THR A C 1
ATOM 707 O O . THR A 1 92 ? 1.632 -3.538 7.526 1.00 97.56 92 THR A O 1
ATOM 710 N N . ILE A 1 93 ? 3.049 -1.841 7.971 1.00 97.88 93 ILE A N 1
ATOM 711 C CA . ILE A 1 93 ? 3.503 -1.588 6.601 1.00 97.88 93 ILE A CA 1
ATOM 712 C C . ILE A 1 93 ? 5.008 -1.844 6.551 1.00 97.88 93 ILE A C 1
ATOM 714 O O . ILE A 1 93 ? 5.768 -1.213 7.285 1.00 97.88 93 ILE A O 1
ATOM 718 N N . SER A 1 94 ? 5.460 -2.734 5.678 1.00 98.00 94 SER A N 1
ATOM 719 C CA . SER A 1 94 ? 6.878 -2.928 5.375 1.00 98.00 94 SER A CA 1
ATOM 720 C C . SER A 1 94 ? 7.204 -2.281 4.034 1.00 98.00 94 SER A C 1
ATOM 722 O O . SER A 1 94 ? 6.591 -2.615 3.026 1.00 98.00 94 SER A O 1
ATOM 724 N N . LEU A 1 95 ? 8.172 -1.367 4.029 1.00 97.88 95 LEU A N 1
ATOM 725 C CA . LEU A 1 95 ? 8.710 -0.709 2.843 1.00 97.88 95 LEU A CA 1
ATOM 726 C C . LEU A 1 95 ? 10.074 -1.310 2.517 1.00 97.88 95 LEU A C 1
ATOM 728 O O . LEU A 1 95 ? 10.952 -1.352 3.384 1.00 97.88 95 LEU A O 1
ATOM 732 N N . THR A 1 96 ? 10.264 -1.726 1.270 1.00 96.81 96 THR A N 1
ATOM 733 C CA . THR A 1 96 ? 11.512 -2.321 0.787 1.00 96.81 96 THR A CA 1
ATOM 734 C C . THR A 1 96 ? 11.918 -1.658 -0.533 1.00 96.81 96 THR A C 1
ATOM 736 O O . THR A 1 96 ? 11.117 -1.655 -1.472 1.00 96.81 96 THR A O 1
ATOM 739 N N . PRO A 1 97 ? 13.134 -1.089 -0.645 1.00 95.25 97 PRO A N 1
ATOM 740 C CA . PRO A 1 97 ? 13.662 -0.633 -1.929 1.00 95.25 97 PRO A CA 1
ATOM 741 C C . PRO A 1 97 ? 13.849 -1.806 -2.890 1.00 95.25 97 PRO A C 1
ATOM 743 O O . PRO A 1 97 ? 14.283 -2.881 -2.478 1.00 95.25 97 PRO A O 1
ATOM 746 N N . GLY A 1 98 ? 13.525 -1.600 -4.167 1.00 89.00 98 GLY A N 1
ATOM 747 C CA . GLY A 1 98 ? 13.817 -2.582 -5.205 1.00 89.00 98 GLY A CA 1
ATOM 748 C C . GLY A 1 98 ? 15.321 -2.817 -5.358 1.00 89.00 98 GLY A C 1
ATOM 749 O O . GLY A 1 98 ? 16.140 -1.933 -5.091 1.00 89.00 98 GLY A O 1
ATOM 750 N N . THR A 1 99 ? 15.682 -4.036 -5.756 1.00 74.88 99 THR A N 1
ATOM 751 C CA . THR A 1 99 ? 17.080 -4.471 -5.904 1.00 74.88 99 THR A CA 1
ATOM 752 C C . THR A 1 99 ? 17.622 -4.335 -7.329 1.00 74.88 99 THR A C 1
ATOM 754 O O . THR A 1 99 ? 18.826 -4.488 -7.521 1.00 74.88 99 THR A O 1
ATOM 757 N N . ASP A 1 100 ? 16.770 -4.040 -8.312 1.00 68.56 100 ASP A N 1
ATOM 758 C CA . ASP A 1 100 ? 17.117 -3.853 -9.725 1.00 68.56 100 ASP A CA 1
ATOM 759 C C . ASP A 1 100 ? 16.242 -2.764 -10.384 1.00 68.56 100 ASP A C 1
ATOM 761 O O . ASP A 1 100 ? 15.278 -2.285 -9.790 1.00 68.56 100 ASP A O 1
ATOM 765 N N . GLU A 1 101 ? 16.603 -2.325 -11.599 1.00 67.31 101 GLU A N 1
ATOM 766 C CA . GLU A 1 101 ? 15.951 -1.199 -12.301 1.00 67.31 101 GLU A CA 1
ATOM 767 C C . GLU A 1 101 ? 14.489 -1.469 -12.698 1.00 67.31 101 GLU A C 1
ATOM 769 O O . GLU A 1 101 ? 13.777 -0.548 -13.089 1.00 67.31 101 GLU A O 1
ATOM 774 N N . SER A 1 102 ? 14.022 -2.716 -12.586 1.00 83.31 102 SER A N 1
ATOM 775 C CA . SER A 1 102 ? 12.671 -3.117 -12.991 1.00 83.31 102 SER A CA 1
ATOM 776 C C . SER A 1 102 ? 11.626 -2.923 -11.890 1.00 83.31 102 SER A C 1
ATOM 778 O O . SER A 1 102 ? 10.431 -2.946 -12.172 1.00 83.31 102 SER A O 1
ATOM 780 N N . VAL A 1 103 ? 12.049 -2.732 -10.637 1.00 91.38 103 VAL A N 1
ATOM 781 C CA . VAL A 1 103 ? 11.157 -2.501 -9.496 1.00 91.38 103 VAL A CA 1
ATOM 782 C C . VAL A 1 103 ? 11.664 -1.305 -8.706 1.00 91.38 103 VAL A C 1
ATOM 784 O O . VAL A 1 103 ? 12.787 -1.304 -8.211 1.00 91.38 103 VAL A O 1
ATOM 787 N N . PHE A 1 104 ? 10.821 -0.293 -8.514 1.00 95.25 104 PHE A N 1
ATOM 788 C CA . PHE A 1 104 ? 11.184 0.848 -7.678 1.00 95.25 104 PHE A CA 1
ATOM 789 C C . PHE A 1 104 ? 11.115 0.487 -6.197 1.00 95.25 104 PHE A C 1
ATOM 791 O O . PHE A 1 104 ? 12.106 0.631 -5.475 1.00 95.25 104 PHE A O 1
ATOM 798 N N . TYR A 1 105 ? 9.961 -0.015 -5.754 1.00 96.81 105 TYR A N 1
ATOM 799 C CA . TYR A 1 105 ? 9.682 -0.315 -4.351 1.00 96.81 105 TYR A CA 1
ATOM 800 C C . TYR A 1 105 ? 8.735 -1.501 -4.211 1.00 96.81 105 TYR A C 1
ATOM 802 O O . TYR A 1 105 ? 7.925 -1.789 -5.087 1.00 96.81 105 TYR A O 1
ATOM 810 N N . THR A 1 106 ? 8.809 -2.182 -3.074 1.00 96.06 106 THR A N 1
ATOM 811 C CA . THR A 1 106 ? 7.807 -3.157 -2.647 1.00 96.06 106 THR A CA 1
ATOM 812 C C . THR A 1 106 ? 7.256 -2.740 -1.294 1.00 96.06 106 THR A C 1
ATOM 814 O O . THR A 1 106 ? 8.014 -2.500 -0.353 1.00 96.06 106 THR A O 1
ATOM 817 N N . ILE A 1 107 ? 5.932 -2.675 -1.200 1.00 97.25 107 ILE A N 1
ATOM 818 C CA . ILE A 1 107 ? 5.190 -2.387 0.022 1.00 97.25 107 ILE A CA 1
ATOM 819 C C . ILE A 1 107 ? 4.455 -3.659 0.420 1.00 97.25 107 ILE A C 1
ATOM 821 O O . ILE A 1 107 ? 3.775 -4.258 -0.404 1.00 97.25 107 ILE A O 1
ATOM 825 N N . SER A 1 108 ? 4.588 -4.090 1.670 1.00 96.62 108 SER A N 1
ATOM 826 C CA . SER A 1 108 ? 3.779 -5.177 2.225 1.00 96.62 108 SER A CA 1
ATOM 827 C C . SER A 1 108 ? 2.921 -4.664 3.366 1.00 96.62 108 SER A C 1
ATOM 829 O O . SER A 1 108 ? 3.425 -4.095 4.331 1.00 96.62 108 SER A O 1
ATOM 831 N N . PHE A 1 109 ? 1.626 -4.884 3.246 1.00 96.31 109 PHE A N 1
ATOM 832 C CA . PHE A 1 109 ? 0.625 -4.640 4.263 1.00 96.31 109 PHE A CA 1
ATOM 833 C C . PHE A 1 109 ? 0.393 -5.947 5.015 1.00 96.31 109 PHE A C 1
ATOM 835 O O . PHE A 1 109 ? -0.047 -6.927 4.417 1.00 96.31 109 PHE A O 1
ATOM 842 N N . ASN A 1 110 ? 0.712 -5.981 6.308 1.00 95.94 110 ASN A N 1
ATOM 843 C CA . ASN A 1 110 ? 0.593 -7.194 7.113 1.00 95.94 110 ASN A CA 1
ATOM 844 C C . ASN A 1 110 ? -0.434 -6.999 8.222 1.00 95.94 110 ASN A C 1
ATOM 846 O O . ASN A 1 110 ? -0.294 -6.086 9.044 1.00 95.94 110 ASN A O 1
ATOM 850 N N . ALA A 1 111 ? -1.413 -7.901 8.256 1.00 93.38 111 ALA A N 1
ATOM 851 C CA . ALA A 1 111 ? -2.513 -7.945 9.208 1.00 93.38 111 ALA A CA 1
ATOM 852 C C . ALA A 1 111 ? -3.193 -6.578 9.374 1.00 93.38 111 ALA A C 1
ATOM 854 O O . ALA A 1 111 ? -3.448 -6.145 10.500 1.00 93.38 111 ALA A O 1
ATOM 855 N N . LEU A 1 112 ? -3.431 -5.873 8.258 1.00 92.00 112 LEU A N 1
ATOM 856 C CA . LEU A 1 112 ? -4.178 -4.623 8.310 1.00 92.00 112 LEU A CA 1
ATOM 857 C C . LEU A 1 112 ? -5.591 -4.908 8.804 1.00 92.00 112 LEU A C 1
ATOM 859 O O . LEU A 1 112 ? -6.273 -5.804 8.300 1.00 92.00 112 LEU A O 1
ATOM 863 N N . LYS A 1 113 ? -6.028 -4.135 9.799 1.00 89.38 113 LYS A N 1
ATOM 864 C CA . LYS A 1 113 ? -7.414 -4.179 10.266 1.00 89.38 113 LYS A CA 1
ATOM 865 C C . LYS A 1 113 ? -8.334 -3.973 9.059 1.00 89.38 113 LYS A C 1
ATOM 867 O O . LYS A 1 113 ? -8.025 -3.153 8.200 1.00 89.38 113 LYS A O 1
ATOM 872 N N . ASN A 1 114 ? -9.440 -4.713 9.004 1.00 84.94 114 ASN A N 1
ATOM 873 C CA . ASN A 1 114 ? -10.447 -4.633 7.941 1.00 84.94 114 ASN A CA 1
ATOM 874 C C . ASN A 1 114 ? -9.983 -5.110 6.556 1.00 84.94 114 ASN A C 1
ATOM 876 O O . ASN A 1 114 ? -10.736 -4.981 5.605 1.00 84.94 114 ASN A O 1
ATOM 880 N N . PHE A 1 115 ? -8.781 -5.664 6.390 1.00 85.88 115 PHE A N 1
ATOM 881 C CA . PHE A 1 115 ? -8.368 -6.260 5.116 1.00 85.88 115 PHE A CA 1
ATOM 882 C C . PHE A 1 115 ? -8.527 -7.778 5.192 1.00 85.88 115 PHE A C 1
ATOM 884 O O . PHE A 1 115 ? -8.062 -8.413 6.139 1.00 85.88 115 PHE A O 1
ATOM 891 N N . ARG A 1 116 ? -9.188 -8.363 4.187 1.00 82.88 116 ARG A N 1
ATOM 892 C CA . ARG A 1 116 ? -9.464 -9.805 4.126 1.00 82.88 116 ARG A CA 1
ATOM 893 C C . ARG A 1 116 ? -8.189 -10.636 4.099 1.00 82.88 116 ARG A C 1
ATOM 895 O O . ARG A 1 116 ? -8.098 -11.654 4.784 1.00 82.88 116 ARG A O 1
ATOM 902 N N . GLU A 1 117 ? -7.239 -10.225 3.268 1.00 86.62 117 GLU A N 1
ATOM 903 C CA . GLU A 1 117 ? -5.999 -10.961 3.084 1.00 86.62 117 GLU A CA 1
ATOM 904 C C . GLU A 1 117 ? -4.991 -10.569 4.171 1.00 86.62 117 GLU A C 1
ATOM 906 O O . GLU A 1 117 ? -4.720 -9.380 4.370 1.00 86.62 117 GLU A O 1
ATOM 911 N N . PRO A 1 118 ? -4.408 -11.549 4.885 1.00 87.31 118 PRO A N 1
ATOM 912 C CA . PRO A 1 118 ? -3.529 -11.278 6.018 1.00 87.31 118 PRO A CA 1
ATOM 913 C C . PRO A 1 118 ? -2.215 -10.623 5.590 1.00 87.31 118 PRO A C 1
ATOM 915 O O . PRO A 1 118 ? -1.574 -9.947 6.394 1.00 87.31 118 PRO A O 1
ATOM 918 N N . VAL A 1 119 ? -1.800 -10.839 4.343 1.00 92.12 119 VAL A N 1
ATOM 919 C CA . VAL A 1 119 ? -0.654 -10.180 3.730 1.00 92.12 119 VAL A CA 1
ATOM 920 C C . VAL A 1 119 ? -1.053 -9.764 2.327 1.00 92.12 119 VAL A C 1
ATOM 922 O O . VAL A 1 119 ? -1.542 -10.576 1.548 1.00 92.12 119 VAL A O 1
ATOM 925 N N . MET A 1 120 ? -0.815 -8.496 2.022 1.00 92.06 120 MET A N 1
ATOM 926 C CA . MET A 1 120 ? -1.006 -7.900 0.708 1.00 92.06 120 MET A CA 1
ATOM 927 C C . MET A 1 120 ? 0.288 -7.205 0.305 1.00 92.06 120 MET A C 1
ATOM 929 O O . MET A 1 120 ? 0.881 -6.484 1.105 1.00 92.06 120 MET A O 1
ATOM 933 N N . THR A 1 121 ? 0.720 -7.374 -0.935 1.00 93.69 121 THR A N 1
ATOM 934 C CA . THR A 1 121 ? 1.942 -6.770 -1.458 1.00 93.69 121 THR A CA 1
ATOM 935 C C . THR A 1 121 ? 1.624 -5.883 -2.649 1.00 93.69 121 THR A C 1
ATOM 937 O O . THR A 1 121 ? 1.009 -6.328 -3.612 1.00 93.69 121 THR A O 1
ATOM 940 N N . VAL A 1 122 ? 2.096 -4.640 -2.613 1.00 94.38 122 VAL A N 1
ATOM 941 C CA . VAL A 1 122 ? 2.128 -3.730 -3.760 1.00 94.38 122 VAL A CA 1
ATOM 942 C C . VAL A 1 122 ? 3.559 -3.656 -4.267 1.00 94.38 122 VAL A C 1
ATOM 944 O O . VAL A 1 122 ? 4.465 -3.251 -3.539 1.00 94.38 122 VAL A O 1
ATOM 947 N N . VAL A 1 123 ? 3.770 -4.043 -5.518 1.00 94.12 123 VAL A N 1
ATOM 948 C CA . VAL A 1 123 ? 5.047 -3.875 -6.214 1.00 94.12 123 VAL A CA 1
ATOM 949 C C . VAL A 1 123 ? 4.923 -2.649 -7.107 1.00 94.12 123 VAL A C 1
ATOM 951 O O . VAL A 1 123 ? 4.099 -2.641 -8.020 1.00 94.12 123 VAL A O 1
ATOM 954 N N . ILE A 1 124 ? 5.711 -1.613 -6.820 1.00 95.38 124 ILE A N 1
ATOM 955 C CA . ILE A 1 124 ? 5.711 -0.364 -7.581 1.00 95.38 124 ILE A CA 1
ATOM 956 C C . ILE A 1 124 ? 6.788 -0.434 -8.659 1.00 95.38 124 ILE A C 1
ATOM 958 O O . ILE A 1 124 ? 7.964 -0.659 -8.356 1.00 95.38 124 ILE A O 1
ATOM 962 N N . VAL A 1 125 ? 6.379 -0.241 -9.906 1.00 93.75 125 VAL A N 1
ATOM 963 C CA . VAL A 1 125 ? 7.188 -0.494 -11.102 1.00 93.75 125 VAL A CA 1
ATOM 964 C C . VAL A 1 125 ? 7.060 0.654 -12.108 1.00 93.75 125 VAL A C 1
ATOM 966 O O . VAL A 1 125 ? 6.059 1.373 -12.072 1.00 93.75 125 VAL A O 1
ATOM 969 N N . PRO A 1 126 ? 8.038 0.834 -13.008 1.00 92.69 126 PRO A N 1
ATOM 970 C CA . PRO A 1 126 ? 7.882 1.719 -14.157 1.00 92.69 126 PRO A CA 1
ATOM 971 C C . PRO A 1 126 ? 6.919 1.132 -15.205 1.00 92.69 126 PRO A C 1
ATOM 973 O O . PRO A 1 126 ? 6.652 -0.072 -15.206 1.00 92.69 126 PRO A O 1
ATOM 976 N N . GLU A 1 127 ? 6.412 1.958 -16.124 1.00 88.94 127 GLU A N 1
ATOM 977 C CA . GLU A 1 127 ? 5.480 1.518 -17.179 1.00 88.94 127 GLU A CA 1
ATOM 978 C C . GLU A 1 127 ? 6.095 0.437 -18.083 1.00 88.94 127 GLU A C 1
ATOM 980 O O . GLU A 1 127 ? 5.422 -0.528 -18.457 1.00 88.94 127 GLU A O 1
ATOM 985 N N . GLU A 1 128 ? 7.402 0.516 -18.351 1.00 87.06 128 GLU A N 1
ATOM 986 C CA . GLU A 1 128 ? 8.129 -0.452 -19.175 1.00 87.06 128 GLU A CA 1
ATOM 987 C C . GLU A 1 128 ? 8.057 -1.875 -18.604 1.00 87.06 128 GLU A C 1
ATOM 989 O O . GLU A 1 128 ? 8.140 -2.846 -19.363 1.00 87.06 128 GLU A O 1
ATOM 994 N N . TYR A 1 129 ? 7.823 -2.018 -17.293 1.00 86.38 129 TYR A N 1
ATOM 995 C CA . TYR A 1 129 ? 7.626 -3.310 -16.640 1.00 86.38 129 TYR A CA 1
ATOM 996 C C . TYR A 1 129 ? 6.428 -4.079 -17.215 1.00 86.38 129 TYR A C 1
ATOM 998 O O . TYR A 1 129 ? 6.495 -5.303 -17.318 1.00 86.38 129 TYR A O 1
ATOM 1006 N N . LEU A 1 130 ? 5.366 -3.375 -17.639 1.00 79.69 130 LEU A N 1
ATOM 1007 C CA . LEU A 1 130 ? 4.189 -3.967 -18.293 1.00 79.69 130 LEU A CA 1
ATOM 1008 C C . LEU A 1 130 ? 4.482 -4.489 -19.703 1.00 79.69 130 LEU A C 1
ATOM 1010 O O . LEU A 1 130 ? 3.770 -5.363 -20.194 1.00 79.69 130 LEU A O 1
ATOM 1014 N N . SER A 1 131 ? 5.503 -3.936 -20.359 1.00 74.94 131 SER A N 1
ATOM 1015 C CA . SER A 1 131 ? 5.839 -4.228 -21.757 1.00 74.94 131 SER A CA 1
ATOM 1016 C C . SER A 1 131 ? 6.948 -5.268 -21.936 1.00 74.94 131 SER A C 1
ATOM 1018 O O . SER A 1 131 ? 7.112 -5.802 -23.032 1.00 74.94 131 SER A O 1
ATOM 1020 N N . GLY A 1 132 ? 7.720 -5.546 -20.882 1.00 66.69 132 GLY A N 1
ATOM 1021 C CA . GLY A 1 132 ? 8.780 -6.553 -20.898 1.00 66.69 132 GLY A CA 1
ATOM 1022 C C . GLY A 1 132 ? 8.279 -7.970 -20.605 1.00 66.69 132 GLY A C 1
ATOM 1023 O O . GLY A 1 132 ? 7.135 -8.182 -20.212 1.00 66.69 132 GLY A O 1
ATOM 1024 N N . ASP A 1 133 ? 9.183 -8.948 -20.683 1.00 65.50 133 ASP A N 1
ATOM 1025 C CA . ASP A 1 133 ? 8.906 -10.361 -20.354 1.00 65.50 133 ASP A CA 1
ATOM 1026 C C . ASP A 1 133 ? 8.564 -10.600 -18.863 1.00 65.50 133 ASP A C 1
ATOM 1028 O O . ASP A 1 133 ? 8.286 -11.726 -18.447 1.00 65.50 133 ASP A O 1
ATOM 1032 N N . ASN A 1 134 ? 8.593 -9.546 -18.039 1.00 63.81 134 ASN A N 1
ATOM 1033 C CA . ASN A 1 134 ? 8.311 -9.589 -16.604 1.00 63.81 134 ASN A CA 1
ATOM 1034 C C . ASN A 1 134 ? 6.836 -9.863 -16.295 1.00 63.81 134 ASN A C 1
ATOM 1036 O O . ASN A 1 134 ? 6.515 -10.413 -15.238 1.00 63.81 134 ASN A O 1
ATOM 1040 N N . LEU A 1 135 ? 5.943 -9.481 -17.208 1.00 63.91 135 LEU A N 1
ATOM 1041 C CA . LEU A 1 135 ? 4.512 -9.670 -17.071 1.00 63.91 135 LEU A CA 1
ATOM 1042 C C . LEU A 1 135 ? 4.005 -10.429 -18.286 1.00 63.91 135 LEU A C 1
ATOM 1044 O O . LEU A 1 135 ? 3.879 -9.890 -19.382 1.00 63.91 135 LEU A O 1
ATOM 1048 N N . ALA A 1 136 ? 3.656 -11.696 -18.078 1.00 63.69 136 ALA A N 1
ATOM 1049 C CA . ALA A 1 136 ? 2.749 -12.361 -18.994 1.00 63.69 136 ALA A CA 1
ATOM 1050 C C . ALA A 1 136 ? 1.436 -11.559 -18.953 1.00 63.69 136 ALA A C 1
ATOM 1052 O O . ALA A 1 136 ? 0.713 -11.584 -17.957 1.00 63.69 136 ALA A O 1
ATOM 1053 N N . ILE A 1 137 ? 1.203 -10.740 -19.983 1.00 59.41 137 ILE A N 1
ATOM 1054 C CA . ILE A 1 137 ? 0.126 -9.735 -20.045 1.00 59.41 137 ILE A CA 1
ATOM 1055 C C . ILE A 1 137 ? -1.262 -10.352 -19.795 1.00 59.41 137 ILE A C 1
ATOM 1057 O O . ILE A 1 137 ? -2.170 -9.682 -19.316 1.00 59.41 137 ILE A O 1
ATOM 1061 N N . ASP A 1 138 ? -1.423 -11.648 -20.062 1.00 64.75 138 ASP A N 1
ATOM 1062 C CA . ASP A 1 138 ? -2.637 -12.428 -19.810 1.00 64.75 138 ASP A CA 1
ATOM 1063 C C . ASP A 1 138 ? -2.897 -12.733 -18.321 1.00 64.75 138 ASP A C 1
ATOM 1065 O O . ASP A 1 138 ? -3.977 -13.218 -17.964 1.00 64.75 138 ASP A O 1
ATOM 1069 N N . GLN A 1 139 ? -1.929 -12.447 -17.451 1.00 71.06 139 GLN A N 1
ATOM 1070 C CA . GLN A 1 139 ? -2.017 -12.655 -16.009 1.00 71.06 139 GLN A CA 1
ATOM 1071 C C . GLN A 1 139 ? -2.388 -11.394 -15.235 1.00 71.06 139 GLN A C 1
ATOM 1073 O O . GLN A 1 139 ? -2.667 -11.527 -14.048 1.00 71.06 139 GLN A O 1
ATOM 1078 N N . TYR A 1 140 ? -2.405 -10.205 -15.845 1.00 75.81 140 TYR A N 1
ATOM 1079 C CA . TYR A 1 140 ? -2.624 -8.953 -15.117 1.00 75.81 140 TYR A CA 1
ATOM 1080 C C . TYR A 1 140 ? -3.804 -8.154 -15.660 1.00 75.81 140 TYR A C 1
ATOM 1082 O O . TYR A 1 140 ? -3.918 -7.914 -16.858 1.00 75.81 140 TYR A O 1
ATOM 1090 N N . PHE A 1 141 ? -4.688 -7.725 -14.760 1.00 81.12 141 PHE A N 1
ATOM 1091 C CA . PHE A 1 141 ? -5.926 -7.027 -15.108 1.00 81.12 141 PHE A CA 1
ATOM 1092 C C . PHE A 1 141 ? -6.053 -5.726 -14.318 1.00 81.12 141 PHE A C 1
ATOM 1094 O O . PHE A 1 141 ? -5.701 -5.721 -13.137 1.00 81.12 141 PHE A O 1
ATOM 1101 N N . PRO A 1 142 ? -6.591 -4.644 -14.912 1.00 81.69 142 PRO A N 1
ATOM 1102 C CA . PRO A 1 142 ? -6.863 -3.415 -14.181 1.00 81.69 142 PRO A CA 1
ATOM 1103 C C . PRO A 1 142 ? -7.720 -3.695 -12.951 1.00 81.69 142 PRO A C 1
ATOM 1105 O O . PRO A 1 142 ? -8.786 -4.314 -13.043 1.00 81.69 142 PRO A O 1
ATOM 1108 N N . ALA A 1 143 ? -7.248 -3.237 -11.802 1.00 82.12 143 ALA A N 1
ATOM 1109 C CA . ALA A 1 143 ? -7.924 -3.457 -10.547 1.00 82.12 143 ALA A CA 1
ATOM 1110 C C . ALA A 1 143 ? -9.189 -2.592 -10.462 1.00 82.12 143 ALA A C 1
ATOM 1112 O O . ALA A 1 143 ? -9.167 -1.403 -10.780 1.00 82.12 143 ALA A O 1
ATOM 1113 N N . ARG A 1 144 ? -10.321 -3.186 -10.073 1.00 78.94 144 ARG A N 1
ATOM 1114 C CA . ARG A 1 144 ? -11.597 -2.474 -9.925 1.00 78.94 144 ARG A CA 1
ATOM 1115 C C . ARG A 1 144 ? -12.369 -3.050 -8.752 1.00 78.94 144 ARG A C 1
ATOM 1117 O O . ARG A 1 144 ? -12.829 -4.185 -8.823 1.00 78.94 144 ARG A O 1
ATOM 1124 N N . TRP A 1 145 ? -12.563 -2.234 -7.725 1.00 80.19 145 TRP A N 1
ATOM 1125 C CA . TRP A 1 145 ? -13.415 -2.566 -6.591 1.00 80.19 145 TRP A CA 1
ATOM 1126 C C . TRP A 1 145 ? -14.456 -1.481 -6.394 1.00 80.19 145 TRP A C 1
ATOM 1128 O O . TRP A 1 145 ? -14.191 -0.290 -6.570 1.00 80.19 145 TRP A O 1
ATOM 1138 N N . THR A 1 146 ? -15.683 -1.890 -6.111 1.00 84.75 146 THR A N 1
ATOM 1139 C CA . THR A 1 146 ? -16.794 -0.982 -5.857 1.00 84.75 146 THR A CA 1
ATOM 1140 C C . THR A 1 146 ? -17.723 -1.654 -4.873 1.00 84.75 146 THR A C 1
ATOM 1142 O O . THR A 1 146 ? -18.274 -2.707 -5.177 1.00 84.75 146 THR A O 1
ATOM 1145 N N . GLU A 1 147 ? -17.904 -1.010 -3.732 1.00 86.69 147 GLU A N 1
ATOM 1146 C CA . GLU A 1 147 ? -18.882 -1.383 -2.724 1.00 86.69 147 GLU A CA 1
ATOM 1147 C C . GLU A 1 147 ? -20.167 -0.590 -2.907 1.00 86.69 147 GLU A C 1
ATOM 1149 O O . GLU A 1 147 ? -20.176 0.495 -3.495 1.00 86.69 147 GLU A O 1
ATOM 1154 N N . GLU A 1 148 ? -21.266 -1.141 -2.401 1.00 90.44 148 GLU A N 1
ATOM 1155 C CA . GLU A 1 148 ? -22.596 -0.545 -2.454 1.00 90.44 148 GLU A CA 1
ATOM 1156 C C . GLU A 1 148 ? -23.272 -0.658 -1.080 1.00 90.44 148 GLU A C 1
ATOM 1158 O O . GLU A 1 148 ? -23.493 -1.764 -0.598 1.00 90.44 148 GLU A O 1
ATOM 1163 N N . CYS A 1 149 ? -23.652 0.465 -0.444 1.00 91.31 149 CYS A N 1
ATOM 1164 C CA . CYS A 1 149 ? -24.407 0.404 0.818 1.00 91.31 149 CYS A CA 1
ATOM 1165 C C . CYS A 1 149 ? -25.757 -0.280 0.558 1.00 91.31 149 CYS A C 1
ATOM 1167 O O . CYS A 1 149 ? -26.567 0.259 -0.211 1.00 91.31 149 CYS A O 1
ATOM 1169 N N . PRO A 1 150 ? -26.069 -1.376 1.271 1.00 92.75 150 PRO A N 1
ATOM 1170 C CA . PRO A 1 150 ? -27.286 -2.153 1.048 1.00 92.75 150 PRO A CA 1
ATOM 1171 C C . PRO A 1 150 ? -28.561 -1.370 1.391 1.00 92.75 150 PRO A C 1
ATOM 1173 O O . PRO A 1 150 ? -29.640 -1.684 0.897 1.00 92.75 150 PRO A O 1
ATOM 1176 N N . GLN A 1 151 ? -28.453 -0.328 2.223 1.00 94.44 151 GLN A N 1
ATOM 1177 C CA . GLN A 1 151 ? -29.597 0.470 2.661 1.00 94.44 151 GLN A CA 1
ATOM 1178 C C . GLN A 1 151 ? -29.976 1.596 1.688 1.00 94.44 151 GLN A C 1
ATOM 1180 O O . GLN A 1 151 ? -31.154 1.925 1.568 1.00 94.44 151 GLN A O 1
ATOM 1185 N N . CYS A 1 152 ? -29.008 2.234 1.020 1.00 95.12 152 CYS A N 1
ATOM 1186 C CA . CYS A 1 152 ? -29.276 3.420 0.191 1.00 95.12 152 CYS A CA 1
ATOM 1187 C C . CYS A 1 152 ? -28.730 3.348 -1.242 1.00 95.12 152 CYS A C 1
ATOM 1189 O O . CYS A 1 152 ? -28.888 4.317 -1.990 1.00 95.12 152 CYS A O 1
ATOM 1191 N N . GLY A 1 153 ? -28.063 2.250 -1.613 1.00 93.12 153 GLY A N 1
ATOM 1192 C CA . GLY A 1 153 ? -27.464 2.044 -2.935 1.00 93.12 153 GLY A CA 1
ATOM 1193 C C . GLY A 1 153 ? -26.297 2.983 -3.251 1.00 93.12 153 GLY A C 1
ATOM 1194 O O . GLY A 1 153 ? -25.881 3.095 -4.403 1.00 93.12 153 GLY A O 1
ATOM 1195 N N . HIS A 1 154 ? -25.784 3.731 -2.265 1.00 92.56 154 HIS A N 1
ATOM 1196 C CA . HIS A 1 154 ? -24.602 4.564 -2.475 1.00 92.56 154 HIS A CA 1
ATOM 1197 C C . HIS A 1 154 ? -23.402 3.671 -2.760 1.00 92.56 154 HIS A C 1
ATOM 1199 O O . HIS A 1 154 ? -23.135 2.771 -1.972 1.00 92.56 154 HIS A O 1
ATOM 1205 N N . LYS A 1 155 ? -22.688 3.950 -3.851 1.00 90.25 155 LYS A N 1
ATOM 1206 C CA . LYS A 1 155 ? -21.495 3.209 -4.248 1.00 90.25 155 LYS A CA 1
ATOM 1207 C C . LYS A 1 155 ? -20.236 4.018 -4.000 1.00 90.25 155 LYS A C 1
ATOM 1209 O O . LYS A 1 155 ? -20.232 5.220 -4.264 1.00 90.25 155 LYS A O 1
ATOM 1214 N N . TRP A 1 156 ? -19.179 3.354 -3.559 1.00 86.88 156 TRP A N 1
ATOM 1215 C CA . TRP A 1 156 ? -17.832 3.916 -3.471 1.00 86.88 156 TRP A CA 1
ATOM 1216 C C . TRP A 1 156 ? -16.807 2.855 -3.844 1.00 86.88 156 TRP A C 1
ATOM 1218 O O . TRP A 1 156 ? -17.103 1.664 -3.860 1.00 86.88 156 TRP A O 1
ATOM 1228 N N . LYS A 1 157 ? -15.598 3.293 -4.180 1.00 84.88 157 LYS A N 1
ATOM 1229 C CA . LYS A 1 157 ? -14.476 2.394 -4.436 1.00 84.88 157 LYS A CA 1
ATOM 1230 C C . LYS A 1 157 ? -13.716 2.192 -3.136 1.00 84.88 157 LYS A C 1
ATOM 1232 O O . LYS A 1 157 ? -13.431 3.163 -2.443 1.00 84.88 157 LYS A O 1
ATOM 1237 N N . THR A 1 158 ? -13.434 0.944 -2.810 1.00 83.12 158 THR A N 1
ATOM 1238 C CA . THR A 1 158 ? -12.662 0.547 -1.631 1.00 83.12 158 THR A CA 1
ATOM 1239 C C . THR A 1 158 ? -12.074 -0.824 -1.910 1.00 83.12 158 THR A C 1
ATOM 1241 O O . THR A 1 158 ? -12.664 -1.615 -2.643 1.00 83.12 158 THR A O 1
ATOM 1244 N N . PHE A 1 159 ? -10.878 -1.055 -1.400 1.00 82.88 159 PHE A N 1
ATOM 1245 C CA . PHE A 1 159 ? -10.162 -2.317 -1.430 1.00 82.88 159 PHE A CA 1
ATOM 1246 C C . PHE A 1 159 ? -10.235 -3.060 -0.084 1.00 82.88 159 PHE A C 1
ATOM 1248 O O . PHE A 1 159 ? -10.055 -4.279 -0.043 1.00 82.88 159 PHE A O 1
ATOM 1255 N N . ALA A 1 160 ? -10.488 -2.338 1.011 1.00 80.44 160 ALA A N 1
ATOM 1256 C CA . ALA A 1 160 ? -10.754 -2.908 2.324 1.00 80.44 160 ALA A CA 1
ATOM 1257 C C . AL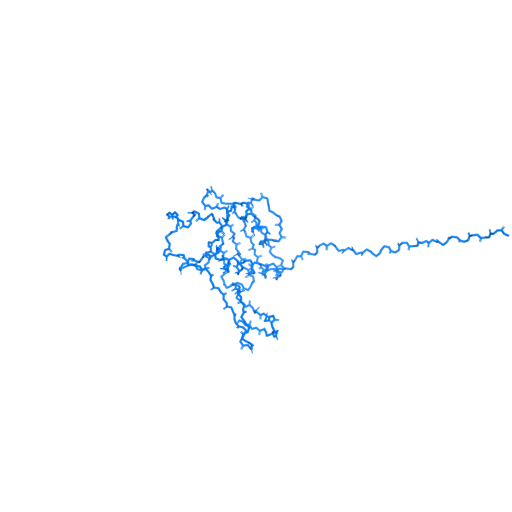A A 1 160 ? -11.969 -3.853 2.283 1.00 80.44 160 ALA A C 1
ATOM 1259 O O . ALA A 1 160 ? -12.644 -3.977 1.272 1.00 80.44 160 ALA A O 1
ATOM 1260 N N . SER A 1 161 ? -12.229 -4.557 3.380 1.00 75.56 161 SER A N 1
ATOM 1261 C CA . SER A 1 161 ? -13.370 -5.452 3.570 1.00 75.56 161 SER A CA 1
ATOM 1262 C C . SER A 1 161 ? -13.959 -5.257 4.969 1.00 75.56 161 SER A C 1
ATOM 1264 O O . SER A 1 161 ? -13.466 -5.863 5.920 1.00 75.56 161 SER A O 1
ATOM 1266 N N . GLY A 1 162 ? -15.008 -4.434 5.077 1.00 71.19 162 GLY A N 1
ATOM 1267 C CA . GLY A 1 162 ? -15.862 -4.272 6.263 1.00 71.19 162 GLY A CA 1
ATOM 1268 C C . GLY A 1 162 ? -15.144 -3.913 7.585 1.00 71.19 162 GLY A C 1
ATOM 1269 O O . GLY A 1 162 ? -13.925 -3.830 7.638 1.00 71.19 162 GLY A O 1
ATOM 1270 N N . PRO A 1 163 ? -15.872 -3.683 8.694 1.00 76.31 163 PRO A N 1
ATOM 1271 C CA . PRO A 1 163 ? -17.192 -3.077 8.684 1.00 76.31 163 PRO A CA 1
ATOM 1272 C C . PRO A 1 163 ? -17.098 -1.683 8.055 1.00 76.31 163 PRO A C 1
ATOM 1274 O O . PRO A 1 163 ? -16.256 -0.859 8.418 1.00 76.31 163 PRO A O 1
ATOM 1277 N N . TYR A 1 164 ? -17.973 -1.419 7.096 1.00 82.75 164 TYR A N 1
ATOM 1278 C CA . TYR A 1 164 ? -18.046 -0.138 6.420 1.00 82.75 164 TYR A CA 1
ATOM 1279 C C . TYR A 1 164 ? -19.070 0.762 7.079 1.00 82.75 164 TYR A C 1
ATOM 1281 O O . TYR A 1 164 ? -20.134 0.313 7.501 1.00 82.75 164 TYR A O 1
ATOM 1289 N N . LYS A 1 165 ? -18.795 2.065 7.055 1.00 87.12 165 LYS A N 1
ATOM 1290 C CA . LYS A 1 165 ? -19.772 3.099 7.377 1.00 87.12 165 LYS A CA 1
ATOM 1291 C C . LYS A 1 165 ? -20.090 3.902 6.128 1.00 87.12 165 LYS A C 1
ATOM 1293 O O . LYS A 1 165 ? -19.245 4.622 5.603 1.00 87.12 165 LYS A O 1
ATOM 1298 N N . CYS A 1 166 ? -21.326 3.806 5.648 1.00 86.19 166 CYS A N 1
ATOM 1299 C CA . CYS A 1 166 ? -21.744 4.550 4.471 1.00 86.19 166 CYS A CA 1
ATOM 1300 C C . CYS A 1 166 ? -21.725 6.055 4.749 1.00 86.19 166 CYS A C 1
ATOM 1302 O O . CYS A 1 166 ? -22.498 6.560 5.564 1.00 86.19 166 CYS A O 1
ATOM 1304 N N . SER A 1 167 ? -20.920 6.789 3.986 1.00 87.56 167 SER A N 1
ATOM 1305 C CA . SER A 1 167 ? -20.811 8.251 4.065 1.00 87.56 167 SER A CA 1
ATOM 1306 C C . SER A 1 167 ? -22.129 8.988 3.786 1.00 87.56 167 SER A C 1
ATOM 1308 O O . SER A 1 167 ? -22.322 10.105 4.259 1.00 87.56 167 SER A O 1
ATOM 1310 N N . LYS A 1 168 ? -23.055 8.373 3.035 1.00 90.94 168 LYS A N 1
ATOM 1311 C CA . LYS A 1 168 ? -24.323 8.999 2.632 1.00 90.94 168 LYS A CA 1
ATOM 1312 C C . LYS A 1 168 ? -25.440 8.862 3.667 1.00 90.94 168 LYS A C 1
ATOM 1314 O O . LYS A 1 168 ? -26.193 9.808 3.866 1.00 90.94 168 LYS A O 1
ATOM 1319 N N . CYS A 1 169 ? -25.607 7.684 4.266 1.00 93.56 169 CYS A N 1
ATOM 1320 C CA . CYS A 1 169 ? -26.735 7.410 5.170 1.00 93.56 169 CYS A CA 1
ATOM 1321 C C . CYS A 1 169 ? -26.319 6.962 6.574 1.00 93.56 169 CYS A C 1
ATOM 1323 O O . CYS A 1 169 ? -27.185 6.754 7.418 1.00 93.56 169 CYS A O 1
ATOM 1325 N N . GLY A 1 170 ? -25.019 6.800 6.828 1.00 90.25 170 GLY A N 1
ATOM 1326 C CA . GLY A 1 170 ? -24.498 6.318 8.102 1.00 90.25 170 GLY A CA 1
ATOM 1327 C C . GLY A 1 170 ? -24.750 4.833 8.368 1.00 90.25 170 GLY A C 1
ATOM 1328 O O . GLY A 1 170 ? -24.426 4.395 9.467 1.00 90.25 170 GLY A O 1
ATOM 1329 N N . CYS A 1 171 ? -25.311 4.078 7.403 1.00 92.12 171 CYS A N 1
ATOM 1330 C CA . CYS A 1 171 ? -25.492 2.624 7.502 1.00 92.12 171 CYS A CA 1
ATOM 1331 C C . CYS A 1 171 ? -24.136 1.976 7.823 1.00 92.12 171 CYS A C 1
ATOM 1333 O O . CYS A 1 171 ? -23.165 2.228 7.109 1.00 92.12 171 CYS A O 1
ATOM 1335 N N . GLU A 1 172 ? -24.070 1.179 8.887 1.00 91.12 172 GLU A N 1
ATOM 1336 C CA . GLU A 1 172 ? -22.928 0.305 9.163 1.00 91.12 172 GLU A CA 1
ATOM 1337 C C . GLU A 1 172 ? -23.280 -1.104 8.685 1.00 91.12 172 GLU A C 1
ATOM 1339 O O . GLU A 1 172 ? -24.390 -1.580 8.936 1.00 91.12 172 GLU A O 1
ATOM 1344 N N . PHE A 1 173 ? -22.384 -1.734 7.931 1.00 86.06 173 PHE A N 1
ATOM 1345 C CA . PHE A 1 173 ? -22.596 -3.064 7.357 1.00 86.06 173 PHE A CA 1
ATOM 1346 C C . PHE A 1 173 ? -21.254 -3.753 7.082 1.00 86.06 173 PHE A C 1
ATOM 1348 O O . PHE A 1 173 ? -20.214 -3.094 7.051 1.00 86.06 173 PHE A O 1
ATOM 1355 N N . GLU A 1 174 ? -21.290 -5.077 6.936 1.00 78.69 174 GLU A N 1
ATOM 1356 C CA . GLU A 1 174 ? -20.119 -5.899 6.597 1.00 78.69 174 GLU A CA 1
ATOM 1357 C C . GLU A 1 174 ? -19.880 -5.971 5.091 1.00 78.69 174 GLU A C 1
ATOM 1359 O O . GLU A 1 174 ? -20.878 -6.124 4.346 1.00 78.69 174 GLU A O 1
#

pLDDT: mean 83.98, std 15.79, range [36.78, 98.0]